Protein AF-A0AAU3B3V3-F1 (afdb_monomer_lite)

Secondary structure (DSSP, 8-state):
--HHHHHHHTS--SEEEEE-TTS-EEEEEEHHHHHHTTSPPHHHHHHHHHHHHHHH-S-GGGEEEEEETTEEEEEEEE-TTTHHHHHHHHHTSTT--EEEEEEEE-

Radius of gyration: 19.11 Å; chains: 1; bounding box: 43×24×49 Å

pLDDT: mean 76.22, std 12.93, range [44.16, 92.25]

Sequence (106 aa):
MADAAWKAAHGRLKRLPVTDRHGRLVGVVSRHDLLRALIRDDAEILAEVESLVGRHLLDPRAVGVAVENGVVTVTGRVDAALVPELLASVGDIDDVVGVVDDTEAV

Foldseek 3Di:
DPDQVVVVVPDPDQKGFDADPVRHGPDIAGPVNVVLVVQPPQVVLQVVLLVVCVVVDPDSVQWDWDGDSLEIEIEGEDAPVCVVVSLVVSCPDPRRPYYHYHYDHD

Structure (mmCIF, N/CA/C/O backbone):
data_AF-A0AAU3B3V3-F1
#
_entry.id   AF-A0AAU3B3V3-F1
#
loop_
_atom_site.group_PDB
_atom_site.id
_atom_site.type_symbol
_atom_site.label_atom_id
_atom_site.label_alt_id
_atom_site.label_comp_id
_atom_site.label_asym_id
_atom_site.label_entity_id
_atom_site.label_seq_id
_atom_site.pdbx_PDB_ins_code
_atom_site.Cartn_x
_atom_site.Cartn_y
_atom_site.Cartn_z
_atom_site.occupancy
_atom_site.B_iso_or_equiv
_atom_site.auth_seq_id
_atom_site.auth_comp_id
_atom_site.auth_asym_id
_atom_site.auth_atom_id
_atom_site.pdbx_PDB_model_num
ATOM 1 N N . MET A 1 1 ? -25.906 -2.759 21.934 1.00 44.16 1 MET A N 1
ATOM 2 C CA . MET A 1 1 ? -24.608 -2.406 21.318 1.00 44.16 1 MET A CA 1
ATOM 3 C C . MET A 1 1 ? -24.119 -1.012 21.761 1.00 44.16 1 MET A C 1
ATOM 5 O O . MET A 1 1 ? -23.777 -0.211 20.908 1.00 44.16 1 MET A O 1
ATOM 9 N N . ALA A 1 2 ? -24.060 -0.677 23.062 1.00 46.81 2 ALA A N 1
ATOM 10 C CA . ALA A 1 2 ? -23.698 0.700 23.470 1.00 46.81 2 ALA A CA 1
ATOM 11 C C . ALA A 1 2 ? -22.828 0.850 24.739 1.00 46.81 2 ALA A C 1
ATOM 13 O O . ALA A 1 2 ? -22.381 1.955 25.028 1.00 46.81 2 ALA A O 1
ATOM 14 N N . ASP A 1 3 ? -22.515 -0.219 25.479 1.00 53.44 3 ASP A N 1
ATOM 15 C CA . ASP A 1 3 ? -21.901 -0.052 26.811 1.00 53.44 3 ASP A CA 1
ATOM 16 C C . ASP A 1 3 ? -20.375 0.148 26.811 1.00 53.44 3 ASP A C 1
ATOM 18 O O . ASP A 1 3 ? -19.840 0.836 27.684 1.00 53.44 3 ASP A O 1
ATOM 22 N N . ALA A 1 4 ? -19.652 -0.419 25.840 1.00 55.78 4 ALA A N 1
ATOM 23 C CA . ALA A 1 4 ? -18.190 -0.302 25.779 1.00 55.78 4 ALA A CA 1
ATOM 24 C C . ALA A 1 4 ? -17.734 1.088 25.297 1.00 55.78 4 ALA A C 1
ATOM 26 O O . ALA A 1 4 ? -16.779 1.647 25.837 1.00 55.78 4 ALA A O 1
ATOM 27 N N . ALA A 1 5 ? -18.459 1.677 24.337 1.00 56.06 5 ALA A N 1
ATOM 28 C CA . ALA A 1 5 ? -18.155 2.996 23.778 1.00 56.06 5 ALA A CA 1
ATOM 29 C C . ALA A 1 5 ? -18.326 4.121 24.816 1.00 56.06 5 ALA A C 1
ATOM 31 O O . ALA A 1 5 ? -17.491 5.020 24.908 1.00 56.06 5 ALA A O 1
ATOM 32 N N . TRP A 1 6 ? -19.358 4.042 25.663 1.00 52.38 6 TRP A N 1
ATOM 33 C CA . TRP A 1 6 ? -19.609 5.054 26.694 1.00 52.38 6 TRP A CA 1
ATOM 34 C C . TRP A 1 6 ? -18.579 5.013 27.840 1.00 52.38 6 TRP A C 1
ATOM 36 O O . TRP A 1 6 ? -18.132 6.065 28.309 1.00 52.38 6 TRP A O 1
ATOM 46 N N . LYS A 1 7 ? -18.126 3.813 28.245 1.00 52.28 7 LYS A N 1
ATOM 47 C CA . LYS A 1 7 ? -17.062 3.646 29.259 1.00 52.28 7 LYS A CA 1
ATOM 48 C C . LYS A 1 7 ? -15.682 4.071 28.745 1.00 52.28 7 LYS A C 1
ATOM 50 O O . LYS A 1 7 ? -14.877 4.572 29.527 1.00 52.28 7 LYS A O 1
ATOM 55 N 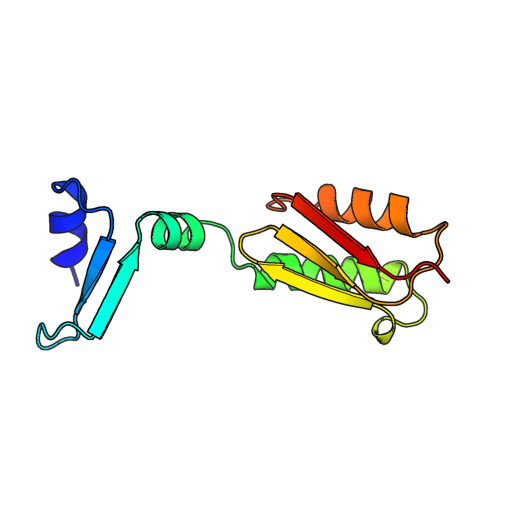N . ALA A 1 8 ? -15.428 3.923 27.444 1.00 53.19 8 ALA A N 1
ATOM 56 C CA . ALA A 1 8 ? -14.217 4.405 26.782 1.00 53.19 8 ALA A CA 1
ATOM 57 C C . ALA A 1 8 ? -14.105 5.937 26.794 1.00 53.19 8 ALA A C 1
ATOM 59 O O . ALA A 1 8 ? -13.029 6.471 27.050 1.00 53.19 8 ALA A O 1
ATOM 60 N N . ALA A 1 9 ? -15.220 6.642 26.571 1.00 53.00 9 ALA A N 1
ATOM 61 C CA . ALA A 1 9 ? -15.240 8.103 26.496 1.00 53.00 9 ALA A CA 1
ATOM 62 C C . ALA A 1 9 ? -14.873 8.800 27.825 1.00 53.00 9 ALA A C 1
ATOM 64 O O . ALA A 1 9 ? -14.402 9.933 27.811 1.00 53.00 9 ALA A O 1
ATOM 65 N N . HIS A 1 10 ? -15.048 8.122 28.967 1.00 53.34 10 HIS A N 1
ATOM 66 C CA . HIS A 1 10 ? -14.861 8.705 30.304 1.00 53.34 10 HIS A CA 1
ATOM 67 C C . HIS A 1 10 ? -13.625 8.183 31.058 1.00 53.34 10 HIS A C 1
ATOM 69 O O . HIS A 1 10 ? -13.363 8.608 32.184 1.00 53.34 10 HIS A O 1
ATOM 75 N N . GLY A 1 11 ? -12.843 7.277 30.463 1.00 52.44 11 GLY A N 1
ATOM 76 C CA . GLY A 1 11 ? -11.674 6.670 31.099 1.00 52.44 11 GLY A CA 1
ATOM 77 C C . GLY A 1 11 ? -10.387 6.929 30.324 1.00 52.44 11 GLY A C 1
ATOM 78 O O . GLY A 1 11 ? -10.334 6.741 29.115 1.00 52.44 11 GLY A O 1
ATOM 79 N N . ARG A 1 12 ? -9.294 7.262 31.027 1.00 54.09 12 ARG A N 1
ATOM 80 C CA . ARG A 1 12 ? -7.915 7.332 30.483 1.00 54.09 12 ARG A CA 1
ATOM 81 C C . ARG A 1 12 ? -7.353 5.947 30.101 1.00 54.09 12 ARG A C 1
ATOM 83 O O . ARG A 1 12 ? -6.175 5.659 30.316 1.00 54.09 12 ARG A O 1
ATOM 90 N N . LEU A 1 13 ? -8.193 5.050 29.598 1.00 54.97 13 LEU A N 1
ATOM 91 C CA . LEU A 1 13 ? -7.817 3.687 29.274 1.00 54.97 13 LEU A CA 1
ATOM 92 C C . LEU A 1 13 ? -7.124 3.686 27.914 1.00 54.97 13 LEU A C 1
ATOM 94 O O . LEU A 1 13 ? -7.726 3.947 26.880 1.00 54.97 13 LEU A O 1
ATOM 98 N N . LYS A 1 14 ? -5.827 3.363 27.914 1.00 56.81 14 LYS A N 1
ATOM 99 C CA . LYS A 1 14 ? -5.031 3.207 26.683 1.00 56.81 14 LYS A CA 1
ATOM 100 C C . LYS A 1 14 ? -5.509 2.031 25.813 1.00 56.81 14 LYS A C 1
ATOM 102 O O . LYS A 1 14 ? -5.051 1.884 24.681 1.00 56.81 14 LYS A O 1
ATOM 107 N N . ARG A 1 15 ? -6.371 1.170 26.364 1.00 63.56 15 ARG A N 1
ATOM 108 C CA . ARG A 1 15 ? -6.822 -0.103 25.804 1.00 63.56 15 ARG A CA 1
ATOM 109 C C . ARG A 1 15 ? -8.282 -0.357 26.185 1.00 63.56 15 ARG A C 1
ATOM 111 O O . ARG A 1 15 ? -8.631 -0.227 27.356 1.00 63.56 15 ARG A O 1
ATOM 118 N N . LEU A 1 16 ? -9.102 -0.722 25.208 1.00 68.06 16 LEU A N 1
ATOM 119 C CA . LEU A 1 16 ? -10.507 -1.071 25.348 1.00 68.06 16 LEU A CA 1
ATOM 120 C C . LEU A 1 16 ? -10.695 -2.592 25.317 1.00 68.06 16 LEU A C 1
ATOM 122 O O . LEU A 1 16 ? -10.308 -3.235 24.342 1.00 68.06 16 LEU A O 1
ATOM 126 N N . PRO A 1 17 ? -11.291 -3.186 26.359 1.00 68.56 17 PRO A N 1
ATOM 127 C CA . PRO A 1 17 ? -11.682 -4.586 26.323 1.00 68.56 17 PRO A CA 1
ATOM 128 C C . PRO A 1 17 ? -12.841 -4.800 25.339 1.00 68.56 17 PRO A C 1
ATOM 130 O O . PRO A 1 17 ? -13.851 -4.098 25.396 1.00 68.56 17 PRO A O 1
ATOM 133 N N . VAL A 1 18 ? -12.708 -5.796 24.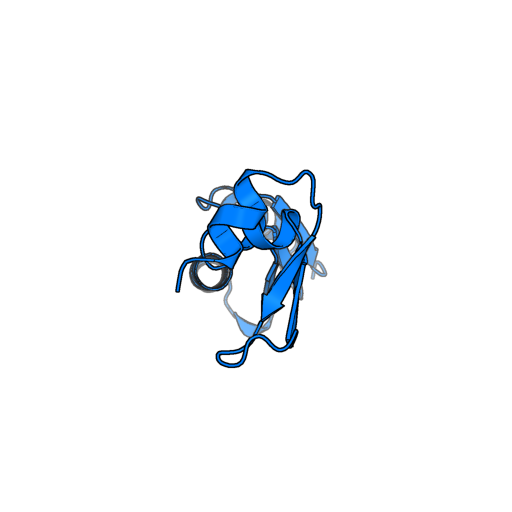466 1.00 75.50 18 VAL A N 1
ATOM 134 C CA . VAL A 1 18 ? -13.769 -6.287 23.580 1.00 75.50 18 VAL A CA 1
ATOM 135 C C . VAL A 1 18 ? -14.449 -7.452 24.274 1.00 75.50 18 VAL A C 1
ATOM 137 O O . VAL A 1 18 ? -13.788 -8.423 24.644 1.00 75.50 18 VAL A O 1
ATOM 140 N N . THR A 1 19 ? -15.763 -7.370 24.455 1.00 76.06 19 THR A N 1
ATOM 141 C CA . THR A 1 19 ? -16.557 -8.446 25.054 1.00 76.06 19 THR A CA 1
ATOM 142 C C . THR A 1 19 ? -17.532 -9.050 24.053 1.00 76.06 19 THR A C 1
ATOM 144 O O . THR A 1 19 ? -18.057 -8.340 23.196 1.00 76.06 19 THR A O 1
ATOM 147 N N . ASP A 1 20 ? -17.815 -10.345 24.187 1.00 64.06 20 ASP A N 1
ATOM 148 C CA . ASP A 1 20 ? -18.876 -11.009 23.432 1.00 64.06 20 ASP A CA 1
ATOM 149 C C . ASP A 1 20 ? -20.282 -10.585 23.901 1.00 64.06 20 ASP A C 1
ATOM 151 O O . ASP A 1 20 ? -20.463 -9.799 24.837 1.00 64.06 20 ASP A O 1
ATOM 155 N N . ARG A 1 21 ? -21.312 -11.151 23.261 1.00 72.44 21 ARG A N 1
ATOM 156 C CA . ARG A 1 21 ? -22.727 -10.907 23.595 1.00 72.44 21 ARG A CA 1
ATOM 157 C C . ARG A 1 21 ? -23.128 -11.334 25.016 1.00 72.44 21 ARG A C 1
ATOM 159 O O . ARG A 1 21 ? -24.198 -10.951 25.473 1.00 72.44 21 ARG A O 1
ATOM 166 N N . HIS A 1 22 ? -22.310 -12.140 25.688 1.00 78.62 22 HIS A N 1
ATOM 167 C CA . HIS A 1 22 ? -22.513 -12.606 27.059 1.00 78.62 22 HIS A CA 1
ATOM 168 C C . HIS A 1 22 ? -21.640 -11.834 28.067 1.00 78.62 22 HIS A C 1
ATOM 170 O O . HIS A 1 22 ? -21.585 -12.211 29.237 1.00 78.62 22 HIS A O 1
ATOM 176 N N . GLY A 1 23 ? -20.965 -10.759 27.634 1.00 73.25 23 GLY A N 1
ATOM 177 C CA . GLY A 1 23 ? -20.114 -9.921 28.479 1.00 73.25 23 GLY A CA 1
ATOM 178 C C . GLY A 1 23 ? -18.748 -10.537 28.795 1.00 73.25 23 GLY A C 1
ATOM 179 O O . GLY A 1 23 ? -18.046 -10.035 29.672 1.00 73.25 23 GLY A O 1
ATOM 180 N N . ARG A 1 24 ? -18.349 -11.616 28.110 1.00 69.62 24 ARG A N 1
ATOM 181 C CA . ARG A 1 24 ? -17.043 -12.255 28.314 1.00 69.62 24 ARG A CA 1
ATOM 182 C C . ARG A 1 24 ? -15.985 -11.516 27.518 1.00 69.62 24 ARG A C 1
ATOM 184 O O . ARG A 1 24 ? -16.188 -11.255 26.338 1.00 69.62 24 ARG A O 1
ATOM 191 N N . LEU A 1 25 ? -14.857 -11.200 28.148 1.00 77.75 25 LEU A N 1
ATOM 192 C CA . LEU A 1 25 ? -13.709 -10.603 27.471 1.00 77.75 25 LEU A CA 1
ATOM 193 C C . LEU A 1 25 ? -13.192 -11.562 26.391 1.00 77.75 25 LEU A C 1
ATOM 195 O O . LEU A 1 25 ? -12.746 -12.661 26.711 1.00 77.75 25 LEU A O 1
ATOM 199 N N . VAL A 1 26 ? -13.248 -11.131 25.133 1.00 76.56 26 VAL A N 1
ATOM 200 C CA . VAL A 1 26 ? -12.751 -11.879 23.968 1.00 76.56 26 VAL A CA 1
ATOM 201 C C . VAL A 1 26 ? -11.514 -11.245 23.339 1.00 76.56 26 VAL A C 1
ATOM 203 O O . VAL A 1 26 ? -10.852 -11.885 22.531 1.00 76.56 26 VAL A O 1
ATOM 206 N N . GLY A 1 27 ? -11.165 -10.012 23.714 1.00 76.81 27 GLY A N 1
ATOM 207 C CA . GLY A 1 27 ? -9.971 -9.346 23.202 1.00 76.81 27 GLY A CA 1
ATOM 208 C C . GLY A 1 27 ? -9.740 -7.971 23.814 1.00 76.81 27 GLY A C 1
ATOM 209 O O . GLY A 1 27 ? -10.511 -7.505 24.650 1.00 76.81 27 GLY A O 1
ATOM 210 N N . VAL A 1 28 ? -8.662 -7.312 23.398 1.00 77.19 28 VAL A N 1
ATOM 211 C CA . VAL A 1 28 ? -8.308 -5.955 23.826 1.00 77.19 28 VAL A CA 1
ATOM 212 C C . VAL A 1 28 ? -7.853 -5.170 22.599 1.00 77.19 28 VAL A C 1
ATOM 214 O O . VAL A 1 28 ? -6.986 -5.639 21.875 1.00 77.19 28 VAL A O 1
ATOM 217 N N . VAL A 1 29 ? -8.414 -3.980 22.389 1.00 70.81 29 VAL A N 1
ATOM 218 C CA . VAL A 1 29 ? -8.098 -3.078 21.269 1.00 70.81 29 VAL A CA 1
ATOM 219 C C . VAL A 1 29 ? -7.496 -1.797 21.834 1.00 70.81 29 VAL A C 1
ATOM 221 O O . VAL A 1 29 ? -8.032 -1.221 22.778 1.00 70.81 29 VAL A O 1
ATOM 224 N N . SER A 1 30 ? -6.355 -1.337 21.333 1.00 73.88 30 SER A N 1
ATOM 225 C CA . SER A 1 30 ? -5.717 -0.117 21.831 1.00 73.88 30 SER A CA 1
ATOM 226 C C . SER A 1 30 ? -6.344 1.154 21.250 1.00 73.88 30 SER A C 1
ATOM 228 O O . SER A 1 30 ? -7.020 1.132 20.227 1.00 73.88 30 SER A O 1
ATOM 230 N N . ARG A 1 31 ? -6.084 2.309 21.879 1.00 68.56 31 ARG A N 1
ATOM 231 C CA . ARG A 1 31 ? -6.452 3.613 21.296 1.00 68.56 31 ARG A CA 1
ATOM 232 C C . ARG A 1 31 ? -5.821 3.826 19.913 1.00 68.56 31 ARG A C 1
ATOM 234 O O . ARG A 1 31 ? -6.422 4.490 19.083 1.00 68.56 31 ARG A O 1
ATOM 241 N N . HIS A 1 32 ? -4.620 3.296 19.687 1.00 64.12 32 HIS A N 1
ATOM 242 C CA . HIS A 1 32 ? -3.936 3.405 18.401 1.00 64.12 32 HIS A CA 1
ATOM 243 C C . HIS A 1 32 ? -4.622 2.531 17.342 1.00 64.12 32 HIS A C 1
ATOM 245 O O . HIS A 1 32 ? -4.854 3.009 16.243 1.00 64.12 32 HIS A O 1
ATOM 251 N N . ASP A 1 33 ? -5.062 1.325 17.710 1.00 66.75 33 ASP A N 1
ATOM 252 C CA . ASP A 1 33 ? -5.809 0.423 16.817 1.00 66.75 33 ASP A CA 1
ATOM 253 C C . ASP A 1 33 ? -7.175 1.011 16.432 1.00 66.75 33 ASP A C 1
ATOM 255 O O . ASP A 1 33 ? -7.608 0.888 15.295 1.00 66.75 33 ASP A O 1
ATOM 259 N N . LEU A 1 34 ? -7.835 1.718 17.359 1.00 64.56 34 LEU A N 1
ATOM 260 C CA . LEU A 1 34 ? -9.087 2.429 17.071 1.00 64.56 34 LEU A CA 1
ATOM 261 C C . LEU A 1 34 ? -8.883 3.645 16.168 1.00 64.56 34 LEU A C 1
ATOM 263 O O . LEU A 1 34 ? -9.759 3.944 15.373 1.00 64.56 34 LEU A O 1
ATOM 267 N N . LEU A 1 35 ? -7.762 4.361 16.305 1.00 63.97 35 LEU A N 1
ATOM 268 C CA . LEU A 1 35 ? -7.420 5.466 15.406 1.00 63.97 35 LEU A CA 1
ATOM 269 C C . LEU A 1 35 ? -7.013 4.949 14.019 1.00 63.97 35 LEU A C 1
ATOM 271 O O . LEU A 1 35 ? -7.373 5.571 13.030 1.00 63.97 35 LEU A O 1
ATOM 275 N N . ARG A 1 36 ? -6.326 3.802 13.945 1.00 56.47 36 ARG A N 1
ATOM 276 C CA . ARG A 1 36 ? -5.999 3.102 12.69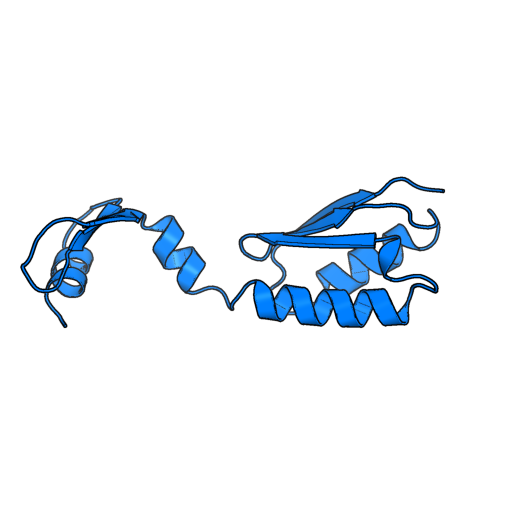2 1.00 56.47 36 ARG A CA 1
ATOM 277 C C . ARG A 1 36 ? -7.246 2.608 11.967 1.00 56.47 36 ARG A C 1
ATOM 279 O O . ARG A 1 36 ? -7.352 2.815 10.774 1.00 56.47 36 ARG A O 1
ATOM 286 N N . ALA A 1 37 ? -8.225 2.064 12.690 1.00 59.06 37 ALA A N 1
ATOM 287 C CA . ALA A 1 37 ? -9.514 1.656 12.123 1.00 59.06 37 ALA A CA 1
ATOM 288 C C . ALA A 1 37 ? -10.385 2.830 11.618 1.00 59.06 37 ALA A C 1
ATOM 290 O O . ALA A 1 37 ? -11.463 2.599 11.076 1.00 59.06 37 ALA A O 1
ATOM 291 N N . LEU A 1 38 ? -9.964 4.080 11.853 1.00 54.78 38 LEU A N 1
ATOM 292 C CA . LEU A 1 38 ? -10.588 5.287 11.299 1.00 54.78 38 LEU A CA 1
ATOM 293 C C . LEU A 1 38 ? -9.852 5.813 10.055 1.00 54.78 38 LEU A C 1
ATOM 295 O O . LEU A 1 38 ? -10.353 6.742 9.425 1.00 54.78 38 LEU A O 1
ATOM 299 N N . ILE A 1 39 ? -8.685 5.251 9.719 1.00 57.91 39 ILE A N 1
ATOM 300 C CA . ILE A 1 39 ? -8.028 5.452 8.427 1.00 57.91 39 ILE A CA 1
ATOM 301 C C . ILE A 1 39 ? -8.700 4.483 7.449 1.00 57.91 39 ILE A C 1
ATOM 303 O O . ILE A 1 39 ? -9.075 3.373 7.822 1.00 57.91 39 ILE A O 1
ATOM 307 N N . ARG A 1 40 ? -8.928 4.952 6.225 1.00 59.69 40 ARG A N 1
ATOM 308 C CA . ARG A 1 40 ? -9.501 4.197 5.108 1.00 59.69 40 ARG A CA 1
ATOM 309 C C . ARG A 1 40 ? -8.826 2.821 4.967 1.00 59.69 40 ARG A C 1
ATOM 311 O O . ARG A 1 40 ? -7.639 2.705 5.259 1.00 59.69 40 ARG A O 1
ATOM 318 N N . ASP A 1 41 ? -9.584 1.792 4.571 1.00 77.81 41 ASP A N 1
ATOM 319 C CA . ASP A 1 41 ? -9.097 0.404 4.506 1.00 77.81 41 ASP A CA 1
ATOM 320 C C . ASP A 1 41 ? -7.807 0.338 3.669 1.00 77.81 41 ASP A C 1
ATOM 322 O O . ASP A 1 41 ? -7.825 0.682 2.490 1.00 77.81 41 ASP A O 1
ATOM 326 N N . ASP A 1 42 ? -6.703 -0.148 4.249 1.00 84.94 42 ASP A N 1
ATOM 327 C CA . ASP A 1 42 ? -5.415 -0.367 3.560 1.00 84.94 42 ASP A CA 1
ATOM 328 C C . ASP A 1 42 ? -5.587 -1.142 2.235 1.00 84.94 42 ASP A C 1
ATOM 330 O O . ASP A 1 42 ? -4.786 -1.01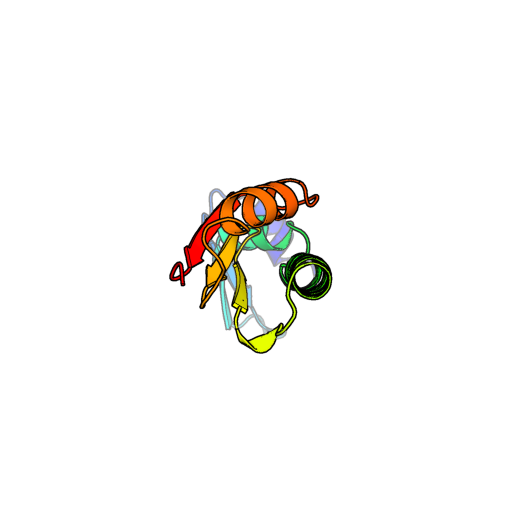1 1.313 1.00 84.94 42 ASP A O 1
ATOM 334 N N . ALA A 1 43 ? -6.663 -1.927 2.119 1.00 83.44 43 ALA A N 1
ATOM 335 C CA . ALA A 1 43 ? -7.062 -2.628 0.906 1.00 83.44 43 ALA A CA 1
ATOM 336 C C . ALA A 1 43 ? -7.437 -1.694 -0.263 1.00 83.44 43 ALA A C 1
ATOM 338 O O . ALA A 1 43 ? -7.170 -2.037 -1.413 1.00 83.44 43 ALA A O 1
ATOM 339 N N . GLU A 1 44 ? -8.046 -0.534 0.001 1.00 86.44 44 GLU A N 1
ATOM 340 C CA . GLU A 1 44 ? -8.351 0.461 -1.034 1.00 86.44 44 GLU A CA 1
ATOM 341 C C . GLU A 1 44 ? -7.066 1.107 -1.558 1.00 86.44 44 GLU A C 1
ATOM 343 O O . GLU A 1 44 ? -6.863 1.155 -2.771 1.00 86.44 44 GLU A O 1
ATOM 348 N N . ILE A 1 45 ? -6.170 1.514 -0.650 1.00 87.88 45 ILE A N 1
ATOM 349 C CA . ILE A 1 45 ? -4.847 2.051 -1.004 1.00 87.88 45 ILE A CA 1
ATOM 350 C C . ILE A 1 45 ? -4.064 1.001 -1.801 1.00 87.88 45 ILE A C 1
ATOM 352 O O . ILE A 1 45 ? -3.511 1.308 -2.853 1.00 87.88 45 ILE A O 1
ATOM 356 N N . LEU A 1 46 ? -4.060 -0.256 -1.344 1.00 88.94 46 LEU A N 1
ATOM 357 C CA . LEU A 1 46 ? -3.382 -1.355 -2.029 1.00 88.94 46 LEU A CA 1
ATOM 358 C C . LEU A 1 46 ? -3.895 -1.526 -3.463 1.00 88.94 46 LEU A C 1
ATOM 360 O O . LEU A 1 46 ? -3.089 -1.579 -4.386 1.00 88.94 46 LEU A O 1
ATOM 364 N N . ALA A 1 47 ? -5.214 -1.562 -3.665 1.00 88.75 47 ALA A N 1
ATOM 365 C CA . ALA A 1 47 ? -5.801 -1.720 -4.995 1.00 88.75 47 ALA A CA 1
ATOM 366 C C . ALA A 1 47 ? -5.452 -0.552 -5.937 1.00 88.75 47 ALA A C 1
ATOM 368 O O . ALA A 1 47 ? -5.218 -0.755 -7.133 1.00 88.75 47 ALA A O 1
ATOM 369 N N . GLU A 1 48 ? -5.400 0.675 -5.413 1.00 90.25 48 GLU A N 1
ATOM 370 C CA . GLU A 1 48 ? -5.013 1.853 -6.189 1.00 90.25 48 GLU A CA 1
ATOM 371 C C . GLU A 1 48 ? -3.528 1.826 -6.570 1.00 90.25 48 GLU A C 1
ATOM 373 O O . GLU A 1 48 ? -3.183 2.046 -7.738 1.00 90.25 48 GLU A O 1
ATOM 378 N N . VAL A 1 49 ? -2.657 1.460 -5.626 1.00 89.69 49 VAL A N 1
ATOM 379 C CA . VAL A 1 49 ? -1.223 1.285 -5.879 1.00 89.69 49 VAL A CA 1
ATOM 380 C C . VAL A 1 49 ? -0.981 0.159 -6.885 1.00 89.69 49 VAL A C 1
ATOM 382 O O . VAL A 1 49 ? -0.227 0.356 -7.834 1.00 89.69 49 VAL A O 1
ATOM 385 N N . GLU A 1 50 ? -1.638 -0.995 -6.756 1.00 89.94 50 GLU A N 1
ATOM 386 C CA . GLU A 1 50 ? -1.515 -2.104 -7.715 1.00 89.94 50 GLU A CA 1
ATOM 387 C C . GLU A 1 50 ? -1.934 -1.682 -9.134 1.00 89.94 50 GLU A C 1
ATOM 389 O O . GLU A 1 50 ? -1.260 -2.007 -10.116 1.00 89.94 50 GLU A O 1
ATOM 394 N N . SER A 1 51 ? -3.007 -0.893 -9.253 1.00 88.62 51 SER A N 1
ATOM 395 C CA . SER A 1 51 ? -3.445 -0.306 -10.525 1.00 88.62 51 SER A CA 1
ATOM 396 C C . SER A 1 51 ? -2.418 0.681 -11.098 1.00 88.62 51 SER A C 1
ATOM 398 O O . SER A 1 51 ? -2.189 0.736 -12.309 1.00 88.62 51 SER A O 1
ATOM 400 N N . LEU A 1 52 ? -1.757 1.469 -10.246 1.00 87.88 52 LEU A N 1
ATOM 401 C CA . LEU A 1 52 ? -0.685 2.382 -10.643 1.00 87.88 52 LEU A CA 1
ATOM 402 C C . LEU A 1 52 ? 0.565 1.635 -11.123 1.00 87.88 52 LEU A C 1
ATOM 404 O O . LEU A 1 52 ? 1.075 1.934 -12.206 1.00 87.88 52 LEU A O 1
ATOM 408 N N . VAL A 1 53 ? 1.011 0.639 -10.359 1.00 86.00 53 VAL A N 1
ATOM 409 C CA . VAL A 1 53 ? 2.160 -0.221 -10.673 1.00 86.00 53 VAL A CA 1
ATOM 410 C C . VAL A 1 53 ? 1.935 -0.946 -12.001 1.00 86.00 53 VAL A C 1
ATOM 412 O O . VAL A 1 53 ? 2.800 -0.918 -12.876 1.00 86.00 53 VAL A O 1
ATOM 415 N N . GLY A 1 54 ? 0.742 -1.512 -12.209 1.00 84.50 54 GLY A N 1
ATOM 416 C CA . GLY A 1 54 ? 0.381 -2.195 -13.454 1.00 84.50 54 GLY A CA 1
ATOM 417 C C . GLY A 1 54 ? 0.383 -1.297 -14.698 1.00 84.50 54 GLY A C 1
ATOM 418 O O . GLY A 1 54 ? 0.517 -1.804 -15.809 1.00 84.50 54 GLY A O 1
ATOM 419 N N . ARG A 1 55 ? 0.268 0.030 -14.543 1.00 83.31 55 ARG A N 1
ATOM 420 C CA . ARG A 1 55 ? 0.394 0.988 -15.658 1.00 83.31 55 ARG A CA 1
ATOM 421 C C . ARG A 1 55 ? 1.846 1.277 -16.043 1.00 83.31 55 ARG A C 1
ATOM 423 O O . ARG A 1 55 ? 2.090 1.616 -17.197 1.00 83.31 55 ARG A O 1
ATOM 430 N N . HIS A 1 56 ? 2.779 1.165 -15.098 1.00 75.06 56 HIS A N 1
ATOM 431 C CA . HIS A 1 56 ? 4.185 1.537 -15.293 1.00 75.06 56 HIS A CA 1
ATOM 432 C C . HIS A 1 56 ? 5.084 0.338 -15.611 1.00 75.06 56 HIS A C 1
ATOM 434 O O . HIS A 1 56 ? 6.142 0.515 -16.212 1.00 75.06 56 HIS A O 1
ATOM 440 N N . LEU A 1 57 ? 4.681 -0.880 -15.236 1.00 74.81 57 LEU A N 1
ATOM 441 C CA . LEU A 1 57 ? 5.518 -2.073 -15.361 1.00 74.81 57 LEU A CA 1
ATOM 442 C C . LEU A 1 57 ? 4.988 -3.073 -16.389 1.00 74.81 57 LEU A C 1
ATOM 444 O O . LEU A 1 57 ? 3.799 -3.369 -16.460 1.00 74.81 57 LEU A O 1
ATOM 448 N N . LEU A 1 58 ? 5.922 -3.650 -17.149 1.00 65.38 58 LEU A N 1
ATOM 449 C CA . LEU A 1 58 ? 5.657 -4.706 -18.132 1.00 65.38 58 LEU A CA 1
ATOM 450 C C . LEU A 1 58 ? 5.319 -6.057 -17.473 1.00 65.38 58 LEU A C 1
ATOM 452 O O . LEU A 1 58 ? 4.573 -6.841 -18.057 1.00 65.38 58 LEU A O 1
ATOM 456 N N . ASP A 1 59 ? 5.846 -6.323 -16.269 1.00 73.38 59 ASP A N 1
ATOM 457 C CA . ASP A 1 59 ? 5.513 -7.501 -15.457 1.00 73.38 59 ASP A CA 1
ATOM 458 C C . ASP A 1 59 ? 5.101 -7.086 -14.031 1.00 73.38 59 ASP A C 1
ATOM 460 O O . ASP A 1 59 ? 5.961 -6.844 -13.181 1.00 73.38 59 ASP A O 1
ATOM 464 N N . PRO A 1 60 ? 3.790 -7.043 -13.730 1.00 64.50 60 PRO A N 1
ATOM 465 C CA . PRO A 1 60 ? 3.279 -6.723 -12.399 1.00 64.50 60 PRO A CA 1
ATOM 466 C C . PRO A 1 60 ? 3.720 -7.710 -11.312 1.00 64.50 60 PRO A C 1
ATOM 468 O O . PRO A 1 60 ? 3.632 -7.387 -10.136 1.00 64.50 60 PRO A O 1
ATOM 471 N N . ARG A 1 61 ? 4.186 -8.918 -11.669 1.00 70.75 61 ARG A N 1
ATOM 472 C CA . ARG A 1 61 ? 4.664 -9.911 -10.691 1.00 70.75 61 ARG A CA 1
ATOM 473 C C . ARG A 1 61 ? 6.097 -9.665 -10.237 1.00 70.75 61 ARG A C 1
ATOM 475 O O . ARG A 1 61 ? 6.538 -10.301 -9.282 1.00 70.75 61 ARG A O 1
ATOM 482 N N . ALA A 1 62 ? 6.826 -8.784 -10.921 1.00 76.38 62 ALA A N 1
ATOM 483 C CA . ALA A 1 62 ? 8.175 -8.400 -10.525 1.00 76.38 62 ALA A CA 1
ATOM 484 C C . ALA A 1 62 ? 8.181 -7.499 -9.281 1.00 76.38 62 ALA A C 1
ATOM 486 O O . ALA A 1 62 ? 9.221 -7.385 -8.633 1.00 76.38 62 ALA A O 1
ATOM 487 N N . VAL A 1 63 ? 7.027 -6.912 -8.934 1.00 83.56 63 VAL A N 1
ATOM 488 C CA . VAL A 1 63 ? 6.861 -5.978 -7.819 1.00 83.56 63 VAL A CA 1
ATOM 489 C C . VAL A 1 63 ? 5.791 -6.467 -6.856 1.00 83.56 63 VAL A C 1
ATOM 491 O O . VAL A 1 63 ? 4.675 -6.786 -7.255 1.00 83.56 63 VAL A O 1
ATOM 494 N N . GLY A 1 64 ? 6.140 -6.518 -5.575 1.00 88.19 64 GLY A N 1
ATOM 495 C CA . GLY A 1 64 ? 5.202 -6.753 -4.486 1.00 88.19 64 GLY A CA 1
ATOM 496 C C . GLY A 1 64 ? 4.845 -5.440 -3.801 1.00 88.19 64 GLY A C 1
ATOM 497 O O . GLY A 1 64 ? 5.729 -4.629 -3.524 1.00 88.19 64 GLY A O 1
ATOM 498 N N . VAL A 1 65 ? 3.563 -5.252 -3.494 1.00 90.88 65 VAL A N 1
ATOM 499 C CA . VAL A 1 65 ? 3.061 -4.094 -2.750 1.00 90.88 65 VAL A CA 1
ATOM 500 C C . VAL A 1 65 ? 2.381 -4.586 -1.482 1.00 90.88 65 VAL A C 1
ATOM 502 O O . VAL A 1 65 ? 1.570 -5.510 -1.518 1.00 90.88 65 VAL A O 1
ATOM 505 N N . ALA A 1 66 ? 2.707 -3.961 -0.358 1.00 88.19 66 ALA A N 1
ATOM 506 C CA . ALA A 1 66 ? 2.001 -4.148 0.899 1.00 88.19 66 ALA A CA 1
ATOM 507 C C . ALA A 1 66 ? 1.605 -2.786 1.463 1.00 88.19 66 ALA A C 1
ATOM 509 O O . ALA A 1 66 ? 2.368 -1.828 1.357 1.00 88.19 66 ALA A O 1
ATOM 510 N N . VAL A 1 67 ? 0.428 -2.706 2.080 1.00 88.56 67 VAL A N 1
ATOM 511 C CA . VAL A 1 67 ? -0.024 -1.501 2.778 1.00 88.56 67 VAL A CA 1
ATOM 512 C C . VAL A 1 67 ? -0.324 -1.865 4.218 1.00 88.56 67 VAL A C 1
ATOM 514 O O . VAL A 1 67 ? -1.065 -2.812 4.479 1.00 88.56 67 VAL A O 1
ATOM 517 N N . GLU A 1 68 ? 0.282 -1.130 5.145 1.00 84.38 68 GLU A N 1
ATOM 518 C CA . GLU A 1 68 ? 0.008 -1.276 6.568 1.00 84.38 68 GLU A CA 1
ATOM 519 C C . GLU A 1 68 ? -0.139 0.101 7.217 1.00 84.38 68 GLU A C 1
ATOM 521 O O . GLU A 1 68 ? 0.827 0.852 7.368 1.00 84.38 68 GLU A O 1
ATOM 526 N N . ASN A 1 69 ? -1.348 0.422 7.671 1.00 80.19 69 ASN A N 1
ATOM 527 C CA . ASN A 1 69 ? -1.685 1.687 8.322 1.00 80.19 69 ASN A CA 1
ATOM 528 C C . ASN A 1 69 ? -1.383 2.912 7.438 1.00 80.19 69 ASN A C 1
ATOM 530 O O . ASN A 1 69 ? -0.791 3.889 7.909 1.00 80.19 69 ASN A O 1
ATOM 534 N N . GLY A 1 70 ? -1.737 2.834 6.154 1.00 83.31 70 GLY A N 1
ATOM 535 C CA . GLY A 1 70 ? -1.459 3.865 5.151 1.00 83.31 70 GLY A CA 1
ATOM 536 C C . GLY A 1 70 ? 0.014 3.993 4.749 1.00 83.31 70 GLY A C 1
ATOM 537 O O . GLY A 1 70 ? 0.360 4.901 3.995 1.00 83.31 70 GLY A O 1
ATOM 538 N N . VAL A 1 71 ? 0.900 3.119 5.238 1.00 87.12 71 VAL A N 1
ATOM 539 C CA . VAL A 1 71 ? 2.293 3.053 4.782 1.00 87.12 71 VAL A CA 1
ATOM 540 C C . VAL A 1 71 ? 2.404 2.010 3.685 1.00 87.12 71 VAL A C 1
ATOM 542 O O . VAL A 1 71 ? 2.138 0.831 3.918 1.00 87.12 71 VAL A O 1
ATOM 545 N N . VAL A 1 72 ? 2.821 2.441 2.499 1.00 89.62 72 VAL A N 1
ATOM 546 C CA . VAL A 1 72 ? 3.009 1.568 1.340 1.00 89.62 72 VAL A CA 1
ATOM 547 C C . VAL A 1 72 ? 4.450 1.077 1.310 1.00 89.62 72 VAL A C 1
ATOM 549 O O . VAL A 1 72 ? 5.382 1.874 1.309 1.00 89.62 72 VAL A O 1
ATOM 552 N N . THR A 1 73 ? 4.647 -0.234 1.271 1.00 92.25 73 THR A N 1
ATOM 553 C CA . THR A 1 73 ? 5.957 -0.859 1.066 1.00 92.25 73 THR A CA 1
ATOM 554 C C . THR A 1 73 ? 6.007 -1.446 -0.334 1.00 92.25 73 THR A C 1
ATOM 556 O O . THR A 1 73 ? 5.150 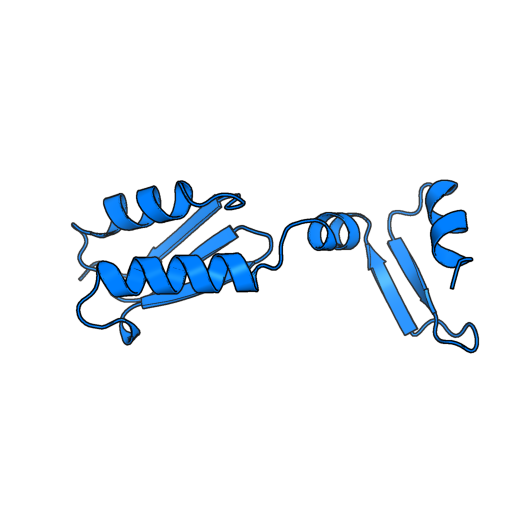-2.256 -0.696 1.00 92.25 73 THR A O 1
ATOM 559 N N . VAL A 1 74 ? 7.010 -1.040 -1.110 1.00 90.69 74 VAL A N 1
ATOM 560 C CA . VAL A 1 74 ? 7.255 -1.545 -2.463 1.00 90.69 74 VAL A CA 1
ATOM 561 C C . VAL A 1 74 ? 8.477 -2.457 -2.422 1.00 90.69 74 VAL A C 1
ATOM 563 O O . VAL A 1 74 ? 9.521 -2.074 -1.907 1.00 90.69 74 VAL A O 1
ATOM 566 N N . THR A 1 75 ? 8.332 -3.672 -2.946 1.00 90.12 75 THR A N 1
ATOM 567 C CA . THR A 1 75 ? 9.357 -4.729 -2.933 1.00 90.12 75 THR A CA 1
ATOM 568 C C . THR A 1 75 ? 9.545 -5.318 -4.323 1.00 90.12 75 THR A C 1
ATOM 570 O O . THR A 1 75 ? 8.671 -5.199 -5.183 1.00 90.12 75 THR A O 1
ATOM 573 N N . GLY A 1 76 ? 10.650 -6.029 -4.531 1.00 86.38 76 GLY A N 1
ATOM 574 C CA . GLY A 1 76 ? 10.902 -6.772 -5.763 1.00 86.38 76 GLY A CA 1
ATOM 575 C C . GLY A 1 76 ? 11.841 -6.040 -6.712 1.00 86.38 76 GLY A C 1
ATOM 576 O O . GLY A 1 76 ? 12.587 -5.158 -6.301 1.00 86.38 76 GLY A O 1
ATOM 577 N N . ARG A 1 77 ? 11.856 -6.458 -7.977 1.00 84.00 77 ARG A N 1
ATOM 578 C CA . ARG A 1 77 ? 12.847 -6.015 -8.960 1.00 84.00 77 ARG A CA 1
ATOM 579 C C . ARG A 1 77 ? 12.278 -4.933 -9.865 1.00 84.00 77 ARG A C 1
ATOM 581 O O . ARG A 1 77 ? 11.374 -5.205 -10.655 1.00 84.00 77 ARG A O 1
ATOM 588 N N . VAL A 1 78 ? 12.839 -3.731 -9.767 1.00 82.44 78 VAL A N 1
ATOM 589 C CA . VAL A 1 78 ? 12.426 -2.547 -10.534 1.00 82.44 78 VAL A CA 1
ATOM 590 C C . VAL A 1 78 ? 13.652 -1.934 -11.197 1.00 82.44 78 VAL A C 1
ATOM 592 O O . VAL A 1 78 ? 14.735 -1.926 -10.618 1.00 82.44 78 VAL A O 1
ATOM 595 N N . ASP A 1 79 ? 13.493 -1.426 -12.418 1.00 84.81 79 ASP A N 1
ATOM 596 C CA . ASP A 1 79 ? 14.539 -0.627 -13.059 1.00 84.81 79 ASP A CA 1
ATOM 597 C C . ASP A 1 79 ? 14.834 0.599 -12.183 1.00 84.81 79 ASP A C 1
ATOM 599 O O . ASP A 1 79 ? 13.918 1.345 -11.819 1.00 84.81 79 ASP A O 1
ATOM 603 N N . ALA A 1 80 ? 16.108 0.817 -11.851 1.00 82.88 80 ALA A N 1
ATOM 604 C CA . ALA A 1 80 ? 16.543 1.928 -11.007 1.00 82.88 80 ALA A CA 1
ATOM 605 C C . ALA A 1 80 ? 16.035 3.295 -11.502 1.00 82.88 80 ALA A C 1
ATOM 607 O O . ALA A 1 80 ? 15.824 4.205 -10.700 1.00 82.88 80 ALA A O 1
ATOM 608 N N . ALA A 1 81 ? 15.834 3.448 -12.815 1.00 85.19 81 ALA A N 1
ATOM 609 C CA . ALA A 1 81 ? 15.324 4.675 -13.411 1.00 85.19 81 ALA A CA 1
ATOM 610 C C . ALA A 1 81 ? 13.837 4.925 -13.104 1.00 85.19 81 ALA A C 1
ATOM 612 O O . ALA A 1 81 ? 13.415 6.079 -13.081 1.00 85.19 81 ALA A O 1
ATOM 613 N N . LEU A 1 82 ? 13.055 3.870 -12.853 1.00 83.25 82 LEU A N 1
ATOM 614 C CA . LEU A 1 82 ? 11.615 3.950 -12.586 1.00 83.25 82 LEU A CA 1
ATOM 615 C C . LEU A 1 82 ? 11.289 4.115 -11.097 1.00 83.25 82 LEU A C 1
ATOM 617 O O . LEU A 1 82 ? 10.219 4.623 -10.766 1.00 83.25 82 LEU A O 1
ATOM 621 N N . VAL A 1 83 ? 12.196 3.719 -10.196 1.00 84.62 83 VAL A N 1
ATOM 622 C CA . VAL A 1 83 ? 11.972 3.774 -8.738 1.00 84.62 83 VAL A CA 1
ATOM 623 C C . VAL A 1 83 ? 11.572 5.180 -8.254 1.00 84.62 83 VAL A C 1
ATOM 625 O O . VAL A 1 83 ? 10.550 5.289 -7.577 1.00 84.62 83 VAL A O 1
ATOM 628 N N . PRO A 1 84 ? 12.266 6.281 -8.615 1.00 87.12 84 PRO A N 1
ATOM 629 C CA . PRO A 1 84 ? 11.914 7.607 -8.103 1.00 87.12 84 PRO A CA 1
ATOM 630 C C . PRO A 1 84 ? 10.520 8.077 -8.532 1.00 87.12 84 PRO A C 1
ATOM 632 O O . PRO A 1 84 ? 9.788 8.649 -7.726 1.00 87.12 84 PRO A O 1
ATOM 635 N N . GLU A 1 85 ? 10.146 7.829 -9.789 1.00 88.50 85 GLU A N 1
ATOM 636 C CA . GLU A 1 85 ? 8.836 8.210 -10.328 1.00 88.50 85 GLU A CA 1
ATOM 637 C C . GLU A 1 85 ? 7.716 7.367 -9.712 1.00 88.50 85 GLU A C 1
ATOM 639 O O . GLU A 1 85 ? 6.662 7.900 -9.361 1.00 88.50 85 GLU A O 1
ATOM 644 N N . LEU A 1 86 ? 7.964 6.071 -9.508 1.00 86.12 86 LEU A N 1
ATOM 645 C CA . LEU A 1 86 ? 7.018 5.167 -8.868 1.00 86.12 86 LEU A CA 1
ATOM 646 C C . LEU A 1 86 ? 6.741 5.583 -7.419 1.00 86.12 86 LEU A C 1
ATOM 648 O O . LEU A 1 86 ? 5.583 5.729 -7.038 1.00 86.12 86 LEU A O 1
ATOM 652 N N . LEU A 1 87 ? 7.790 5.809 -6.621 1.00 88.50 87 LEU A N 1
ATOM 653 C CA . LEU A 1 87 ? 7.645 6.206 -5.218 1.00 88.50 87 LEU A CA 1
ATOM 654 C C . LEU A 1 87 ? 6.961 7.571 -5.080 1.00 88.50 87 LEU A C 1
ATOM 656 O O . LEU A 1 87 ? 6.123 7.738 -4.195 1.00 88.50 87 LEU A O 1
ATOM 660 N N . ALA A 1 88 ? 7.280 8.526 -5.962 1.00 88.44 88 ALA A N 1
ATOM 661 C CA . ALA A 1 88 ? 6.604 9.821 -5.999 1.00 88.44 88 ALA A CA 1
ATOM 662 C C . ALA A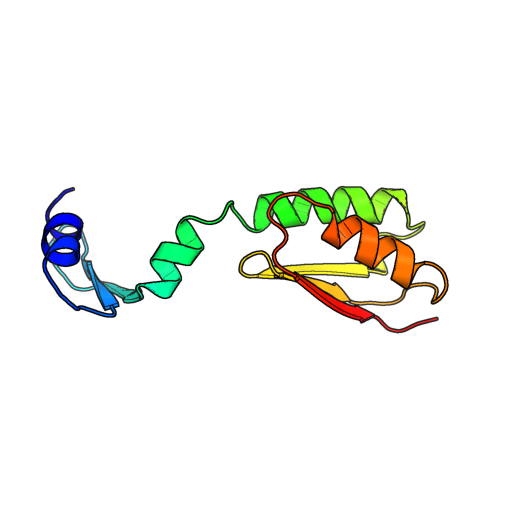 1 88 ? 5.112 9.662 -6.321 1.00 88.44 88 ALA A C 1
ATOM 664 O O . ALA A 1 88 ? 4.267 10.173 -5.595 1.00 88.44 88 ALA A O 1
ATOM 665 N N . SER A 1 89 ? 4.786 8.875 -7.348 1.00 88.88 89 SER A N 1
ATOM 666 C CA . SER A 1 89 ? 3.400 8.648 -7.765 1.00 88.88 89 SER A CA 1
ATOM 667 C C . SER A 1 89 ? 2.572 7.921 -6.702 1.00 88.88 89 SER A C 1
ATOM 669 O O . SER A 1 89 ? 1.390 8.202 -6.550 1.00 88.88 89 SER A O 1
ATOM 671 N N . VAL A 1 90 ? 3.182 6.996 -5.952 1.00 89.19 90 VAL A N 1
ATOM 672 C CA . VAL A 1 90 ? 2.541 6.337 -4.802 1.00 89.19 90 VAL A CA 1
ATOM 673 C C . VAL A 1 90 ? 2.341 7.317 -3.647 1.00 89.19 90 VAL A C 1
ATOM 675 O O . VAL A 1 90 ? 1.303 7.282 -2.997 1.00 89.19 90 VAL A O 1
ATOM 678 N N . GLY A 1 91 ? 3.309 8.200 -3.397 1.00 87.12 91 GLY A N 1
ATOM 679 C CA . GLY A 1 91 ? 3.208 9.230 -2.362 1.00 87.12 91 GLY A CA 1
ATOM 680 C C . GLY A 1 91 ? 2.133 10.289 -2.628 1.00 87.12 91 GLY A C 1
ATOM 681 O O . GLY A 1 91 ? 1.671 10.912 -1.677 1.00 87.12 91 GLY A O 1
ATOM 682 N N . ASP A 1 92 ? 1.723 10.467 -3.886 1.00 90.31 92 ASP A N 1
ATOM 683 C CA . ASP A 1 92 ? 0.658 11.394 -4.293 1.00 90.31 92 ASP A CA 1
ATOM 684 C C . ASP A 1 92 ? -0.760 10.801 -4.159 1.00 90.31 92 ASP A C 1
ATOM 686 O O . ASP A 1 92 ? -1.743 11.515 -4.367 1.00 90.31 92 ASP A O 1
ATOM 690 N N . ILE A 1 93 ? -0.894 9.511 -3.826 1.00 86.69 93 ILE A N 1
ATOM 691 C CA . ILE A 1 93 ? -2.199 8.879 -3.595 1.00 86.69 93 ILE A CA 1
ATOM 692 C C . ILE A 1 93 ? -2.791 9.418 -2.287 1.00 86.69 93 ILE A C 1
ATOM 694 O O . ILE A 1 93 ? -2.142 9.402 -1.237 1.00 86.69 93 ILE A O 1
ATOM 698 N N . ASP A 1 94 ? -4.047 9.870 -2.347 1.00 80.25 94 ASP A N 1
ATOM 699 C CA . ASP A 1 94 ? -4.792 10.298 -1.163 1.00 80.25 94 ASP A CA 1
ATOM 700 C C . ASP A 1 94 ? -4.781 9.187 -0.098 1.00 80.25 94 ASP A C 1
ATOM 702 O O . ASP A 1 94 ? -4.946 8.007 -0.399 1.00 80.25 94 ASP A O 1
ATOM 706 N N . ASP A 1 95 ? -4.604 9.573 1.165 1.00 81.88 95 ASP A N 1
ATOM 707 C CA . ASP A 1 95 ? -4.533 8.673 2.326 1.00 81.88 95 ASP A CA 1
ATOM 708 C C . ASP A 1 95 ? -3.222 7.863 2.481 1.00 81.88 95 ASP A C 1
ATOM 710 O O . ASP A 1 95 ? -3.049 7.190 3.504 1.00 81.88 95 ASP A O 1
ATOM 714 N N . VAL A 1 96 ? -2.245 7.988 1.568 1.00 84.62 96 VAL A N 1
ATOM 715 C CA . VAL A 1 96 ? -0.882 7.472 1.797 1.00 84.62 96 VAL A CA 1
ATOM 716 C C . VAL A 1 96 ? -0.149 8.346 2.816 1.00 84.62 96 VAL A C 1
ATOM 718 O O . VAL A 1 96 ? 0.063 9.544 2.640 1.00 84.62 96 VAL A O 1
ATOM 721 N N . VAL A 1 97 ? 0.267 7.725 3.918 1.00 82.75 97 VAL A N 1
ATOM 722 C CA . VAL A 1 97 ? 0.978 8.378 5.028 1.00 82.75 97 VAL A CA 1
ATOM 723 C C . VAL A 1 97 ? 2.493 8.334 4.823 1.00 82.75 97 VAL A C 1
ATOM 725 O O . VAL A 1 97 ? 3.223 9.189 5.330 1.00 82.75 97 VAL A O 1
ATOM 728 N N . GLY A 1 98 ? 2.984 7.338 4.088 1.00 83.31 98 GLY A N 1
ATOM 729 C CA . GLY A 1 98 ? 4.398 7.196 3.774 1.00 83.31 98 GLY A CA 1
ATOM 730 C C . GLY A 1 98 ? 4.672 6.046 2.817 1.00 83.31 98 GLY A C 1
ATOM 731 O O . GLY A 1 98 ? 3.839 5.158 2.639 1.00 83.31 98 GLY A O 1
ATOM 732 N N . VAL A 1 99 ? 5.865 6.063 2.228 1.00 89.62 99 VAL A N 1
ATOM 733 C CA . VAL A 1 99 ? 6.320 5.040 1.284 1.00 89.62 99 VAL A CA 1
ATOM 734 C C . VAL A 1 99 ? 7.678 4.509 1.731 1.00 89.62 99 VAL A C 1
ATOM 736 O O . VAL A 1 99 ? 8.572 5.286 2.074 1.00 89.62 99 VAL A O 1
ATOM 739 N N . VAL A 1 100 ? 7.819 3.187 1.748 1.00 90.62 100 VAL A N 1
ATOM 740 C CA . VAL A 1 100 ? 9.057 2.466 2.050 1.00 90.62 100 VAL A CA 1
ATOM 741 C C . VAL A 1 100 ? 9.525 1.759 0.785 1.00 90.62 100 VAL A C 1
ATOM 743 O O . VAL A 1 100 ? 8.781 0.980 0.189 1.00 90.62 100 VAL A O 1
ATOM 746 N N . ASP A 1 101 ? 10.764 2.041 0.396 1.00 90.06 101 ASP A N 1
ATOM 747 C CA . ASP A 1 101 ? 11.449 1.376 -0.707 1.00 90.06 101 ASP A CA 1
ATOM 748 C C . ASP A 1 101 ? 12.278 0.202 -0.174 1.00 90.06 101 ASP A C 1
ATOM 750 O O . ASP A 1 101 ? 13.232 0.400 0.581 1.00 90.06 101 ASP A O 1
ATOM 754 N N . ASP A 1 102 ? 11.881 -1.009 -0.553 1.00 88.19 102 ASP A N 1
ATOM 755 C CA . ASP A 1 102 ? 12.612 -2.262 -0.341 1.00 88.19 102 ASP A CA 1
ATOM 756 C C . ASP A 1 102 ? 12.777 -2.990 -1.692 1.00 88.19 102 ASP A C 1
ATOM 758 O O . ASP A 1 102 ? 12.658 -4.214 -1.807 1.00 88.19 102 ASP A O 1
ATOM 762 N N . THR A 1 103 ? 12.968 -2.211 -2.764 1.00 84.69 103 THR A N 1
ATOM 763 C CA . THR A 1 103 ? 13.192 -2.731 -4.114 1.00 84.69 103 THR A CA 1
ATOM 764 C C . THR A 1 103 ? 14.667 -3.022 -4.378 1.00 84.69 103 THR A C 1
ATOM 766 O O . THR A 1 103 ? 15.578 -2.325 -3.929 1.00 84.69 103 THR A O 1
ATOM 769 N N . GLU A 1 104 ? 14.915 -4.076 -5.151 1.00 79.75 104 GLU A N 1
ATOM 770 C CA . GLU A 1 104 ? 16.219 -4.367 -5.729 1.00 79.75 104 GLU A CA 1
ATOM 771 C C . GLU A 1 104 ? 16.280 -3.737 -7.124 1.00 79.75 104 GLU A C 1
ATOM 773 O O . GLU A 1 104 ? 15.566 -4.153 -8.042 1.00 79.75 104 GLU A O 1
ATOM 778 N N . ALA A 1 105 ? 17.145 -2.737 -7.283 1.00 71.94 105 ALA A N 1
ATOM 779 C CA . ALA A 1 105 ? 17.446 -2.146 -8.579 1.00 71.94 105 ALA A CA 1
ATOM 780 C C . ALA A 1 105 ? 18.111 -3.184 -9.503 1.00 71.94 105 ALA A C 1
ATOM 782 O O . ALA A 1 105 ? 19.129 -3.778 -9.130 1.00 71.94 105 ALA A O 1
ATOM 783 N N . VAL A 1 106 ? 17.548 -3.390 -10.698 1.00 64.00 106 VAL A N 1
ATOM 784 C CA . VAL A 1 106 ? 18.081 -4.299 -11.738 1.00 64.00 106 VAL A CA 1
ATOM 785 C C . VAL A 1 106 ? 18.617 -3.526 -12.928 1.00 64.00 106 VAL A C 1
ATOM 787 O O . VAL A 1 106 ? 17.999 -2.497 -13.276 1.00 64.00 106 VAL A O 1
#